Protein AF-A0A0C2WFJ1-F1 (afdb_monomer_lite)

Secondary structure (DSSP, 8-state):
-TTT------HHHHHHS-TT-HHHHHHS-SS-TTSS-TTTEEEEE-TTS-EEEEESS-HHHHHHHHHHHGGGHHHHTT--TTT-S----

Sequence (89 aa):
WLETSRFIVDAYHYTNHKVSDTLCKEWCNPAPLNGSAPNLVIAERDGQGQLYYKRAFNTQACEQLNAWLGGFESILKRMTPGNFDW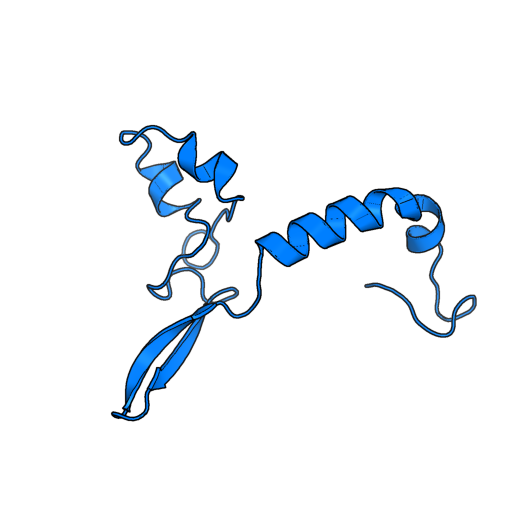FLH

Organism: Amanita muscaria (strain Koide BX008) (NCBI:txid946122)

Structure (mmCIF, N/CA/C/O backbone):
data_AF-A0A0C2WFJ1-F1
#
_entry.id   AF-A0A0C2WFJ1-F1
#
loop_
_atom_site.group_PDB
_atom_site.id
_atom_site.type_symbol
_atom_site.label_atom_id
_atom_site.label_alt_id
_atom_site.label_comp_id
_atom_site.label_asym_id
_atom_site.label_entity_id
_atom_site.label_seq_id
_atom_site.pdbx_PDB_ins_code
_atom_site.Cartn_x
_atom_site.Cartn_y
_atom_site.Cartn_z
_atom_site.occupancy
_atom_site.B_iso_or_equiv
_atom_site.auth_seq_id
_atom_site.auth_comp_id
_atom_site.auth_asym_id
_atom_site.auth_atom_id
_atom_site.pdbx_PDB_model_num
ATOM 1 N N . TRP A 1 1 ? 2.117 -18.376 -0.623 1.00 61.72 1 TRP A N 1
ATOM 2 C CA . TRP A 1 1 ? 2.105 -16.949 -0.244 1.00 61.72 1 TRP A CA 1
ATOM 3 C C . TRP A 1 1 ? 2.873 -16.117 -1.260 1.00 61.72 1 TRP A C 1
ATOM 5 O O . TRP A 1 1 ? 2.276 -15.204 -1.795 1.00 61.72 1 TRP A O 1
ATOM 15 N N . LEU A 1 2 ? 4.117 -16.463 -1.617 1.00 70.12 2 LEU A N 1
ATOM 16 C CA . LEU A 1 2 ? 4.884 -15.756 -2.660 1.00 70.12 2 LEU A CA 1
ATOM 17 C C . LEU A 1 2 ? 4.104 -15.566 -3.979 1.00 70.12 2 LEU A C 1
ATOM 19 O O . LEU A 1 2 ? 4.101 -14.490 -4.546 1.00 70.12 2 LEU A O 1
ATOM 23 N N . GLU A 1 3 ? 3.348 -16.556 -4.442 1.00 70.00 3 GLU A N 1
ATOM 24 C CA . GLU A 1 3 ? 2.588 -16.424 -5.700 1.00 70.00 3 GLU A CA 1
ATOM 25 C C . GLU A 1 3 ? 1.461 -15.374 -5.663 1.00 70.00 3 GLU A C 1
ATOM 27 O O . GLU A 1 3 ? 1.051 -14.866 -6.703 1.00 70.00 3 GLU A O 1
ATOM 32 N N . THR A 1 4 ? 0.957 -15.032 -4.475 1.00 72.00 4 THR A N 1
ATOM 33 C CA . THR A 1 4 ? -0.253 -14.209 -4.291 1.00 72.00 4 THR A CA 1
ATOM 34 C C . THR A 1 4 ? -0.023 -12.957 -3.446 1.00 72.00 4 THR A C 1
ATOM 36 O O . THR A 1 4 ? -0.917 -12.122 -3.318 1.00 72.00 4 THR A O 1
ATOM 39 N N . SER A 1 5 ? 1.146 -12.837 -2.820 1.00 76.44 5 SER A N 1
ATOM 40 C CA . SER A 1 5 ? 1.468 -11.807 -1.835 1.00 76.44 5 SER A CA 1
ATOM 41 C C . SER A 1 5 ? 2.660 -10.992 -2.312 1.00 76.44 5 SER A C 1
ATOM 43 O O . SER A 1 5 ? 3.691 -11.543 -2.678 1.00 76.44 5 SER A O 1
ATOM 45 N N . ARG A 1 6 ? 2.535 -9.667 -2.268 1.00 83.06 6 ARG A N 1
ATOM 46 C CA . ARG A 1 6 ? 3.615 -8.720 -2.569 1.00 83.06 6 ARG A CA 1
ATOM 47 C C . ARG A 1 6 ? 3.908 -7.875 -1.328 1.00 83.06 6 ARG A C 1
ATOM 49 O O . ARG A 1 6 ? 3.008 -7.646 -0.521 1.00 83.06 6 ARG A O 1
ATOM 56 N N . PHE A 1 7 ? 5.149 -7.424 -1.180 1.00 85.69 7 PHE A N 1
ATOM 57 C CA . PHE A 1 7 ? 5.607 -6.592 -0.064 1.00 85.69 7 PHE A CA 1
ATOM 58 C C . PHE A 1 7 ? 5.489 -5.119 -0.432 1.00 85.69 7 PHE A C 1
ATOM 60 O O . PHE A 1 7 ? 6.485 -4.439 -0.642 1.00 85.69 7 PHE A O 1
ATOM 67 N N . ILE A 1 8 ? 4.260 -4.637 -0.574 1.00 85.69 8 ILE A N 1
ATOM 68 C CA . ILE A 1 8 ? 4.025 -3.261 -1.009 1.00 85.69 8 ILE A CA 1
ATOM 69 C C . ILE A 1 8 ? 4.614 -2.284 0.005 1.00 85.69 8 ILE A C 1
ATOM 71 O O . ILE A 1 8 ? 4.305 -2.352 1.192 1.00 85.69 8 ILE A O 1
ATOM 75 N N . VAL A 1 9 ? 5.444 -1.380 -0.498 1.00 86.38 9 VAL A N 1
ATOM 76 C CA . VAL A 1 9 ? 6.039 -0.275 0.255 1.00 86.38 9 VAL A CA 1
ATOM 77 C C . VAL A 1 9 ? 5.572 1.049 -0.331 1.00 86.38 9 VAL A C 1
ATOM 79 O O . VAL A 1 9 ? 4.982 1.094 -1.414 1.00 86.38 9 VAL A O 1
ATOM 82 N N . ASP A 1 10 ? 5.853 2.136 0.373 1.00 86.00 10 ASP A N 1
ATOM 83 C CA . ASP A 1 10 ? 5.576 3.480 -0.100 1.00 86.00 10 ASP A CA 1
ATOM 84 C C . ASP A 1 10 ? 6.467 3.863 -1.309 1.00 86.00 10 ASP A C 1
ATOM 86 O O . ASP A 1 10 ? 7.507 3.255 -1.588 1.00 86.00 10 ASP A O 1
ATOM 90 N N . ALA A 1 11 ? 6.058 4.886 -2.069 1.00 85.81 11 ALA A N 1
ATOM 91 C CA . ALA A 1 11 ? 6.785 5.291 -3.272 1.00 85.81 11 ALA A CA 1
ATOM 92 C C . ALA A 1 11 ? 8.200 5.810 -2.964 1.00 85.81 11 ALA A C 1
ATOM 94 O O . ALA A 1 11 ? 9.110 5.591 -3.764 1.00 85.81 11 ALA A O 1
ATOM 95 N N . TYR A 1 12 ? 8.398 6.459 -1.814 1.00 87.06 12 TYR A N 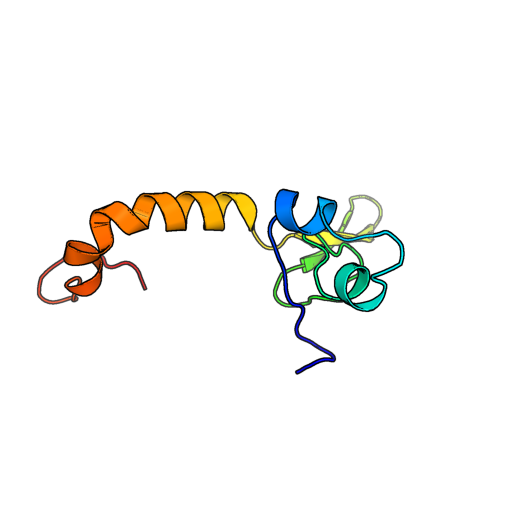1
ATOM 96 C CA . TYR A 1 12 ? 9.701 6.963 -1.395 1.00 87.06 12 TYR A CA 1
ATOM 97 C C . TYR A 1 12 ? 10.659 5.803 -1.094 1.00 87.06 12 TYR A C 1
ATOM 99 O O . TYR A 1 12 ? 11.765 5.766 -1.639 1.00 87.06 12 TYR A O 1
ATOM 107 N N . HIS A 1 13 ? 10.221 4.792 -0.340 1.00 88.31 13 HIS A N 1
ATOM 108 C CA . HIS A 1 13 ? 10.976 3.556 -0.139 1.00 88.31 13 HIS A CA 1
ATOM 109 C C . HIS A 1 13 ? 11.337 2.906 -1.477 1.00 88.31 13 HIS A C 1
ATOM 111 O O . HIS A 1 13 ? 12.503 2.595 -1.717 1.00 88.31 13 HIS A O 1
ATOM 117 N N . TYR A 1 14 ? 10.366 2.755 -2.382 1.00 90.12 14 TYR A N 1
ATOM 118 C CA . TYR A 1 14 ? 1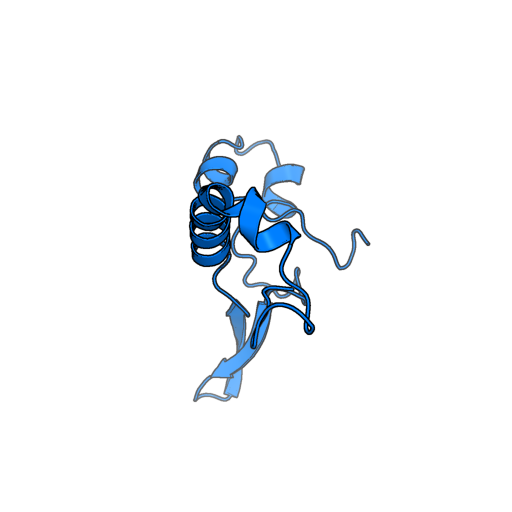0.602 2.115 -3.675 1.00 90.12 14 TYR A CA 1
ATOM 119 C C . TYR A 1 14 ? 11.657 2.843 -4.523 1.00 90.12 14 TYR A C 1
ATOM 121 O O . TYR A 1 14 ? 12.464 2.200 -5.203 1.00 90.12 14 TYR A O 1
ATOM 129 N N . THR A 1 15 ? 11.688 4.181 -4.476 1.00 90.00 15 THR A N 1
ATOM 130 C CA . THR A 1 15 ? 12.697 4.981 -5.191 1.00 90.00 15 THR A CA 1
ATOM 131 C C . THR A 1 15 ? 14.111 4.839 -4.632 1.00 90.00 15 THR A C 1
ATOM 133 O O . THR A 1 15 ? 15.066 5.072 -5.369 1.00 90.00 15 THR A O 1
ATOM 136 N N . ASN A 1 16 ? 14.260 4.400 -3.380 1.00 92.19 16 ASN A N 1
ATOM 137 C CA . ASN A 1 16 ? 15.564 4.178 -2.755 1.00 92.19 16 ASN A CA 1
ATOM 138 C C . ASN A 1 16 ? 16.198 2.828 -3.133 1.00 92.19 16 ASN A C 1
ATOM 140 O O . ASN A 1 16 ? 17.389 2.627 -2.892 1.00 92.19 16 ASN A O 1
ATOM 144 N N . HIS A 1 17 ? 15.444 1.909 -3.746 1.00 91.00 17 HIS A N 1
ATOM 145 C CA . HIS A 1 17 ? 16.017 0.680 -4.293 1.00 91.00 17 HIS A CA 1
ATOM 146 C C . HIS A 1 17 ? 16.917 0.972 -5.491 1.00 91.00 17 HIS A C 1
ATOM 148 O O . HIS A 1 17 ? 16.546 1.709 -6.413 1.00 91.00 17 HIS A O 1
ATOM 154 N N . LYS A 1 18 ? 18.077 0.311 -5.535 1.00 93.69 18 LYS A N 1
ATOM 155 C CA . LYS A 1 18 ? 18.948 0.354 -6.709 1.00 93.69 18 LYS A CA 1
ATOM 156 C C . LYS A 1 18 ? 18.270 -0.362 -7.873 1.00 93.69 18 LYS 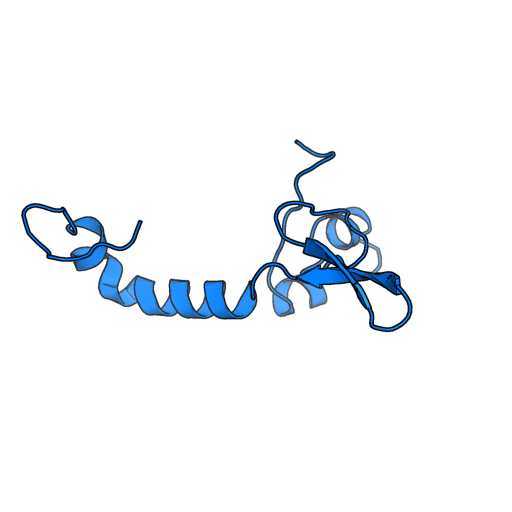A C 1
ATOM 158 O O . LYS A 1 18 ? 17.454 -1.264 -7.703 1.00 93.69 18 LYS A O 1
ATOM 163 N N . VAL A 1 19 ? 18.662 -0.004 -9.094 1.00 88.25 19 VAL A N 1
ATOM 164 C CA . VAL A 1 19 ? 18.189 -0.693 -10.310 1.00 88.25 19 VAL A CA 1
ATOM 165 C C . VAL A 1 19 ? 18.590 -2.176 -10.307 1.00 88.25 19 VAL A C 1
ATOM 167 O O . VAL A 1 19 ? 17.868 -3.003 -10.853 1.00 88.25 19 VAL A O 1
ATOM 170 N N . SER A 1 20 ? 19.699 -2.517 -9.643 1.00 93.81 20 SER A N 1
ATOM 171 C CA . SER A 1 20 ? 20.178 -3.892 -9.461 1.00 93.81 20 SER A CA 1
ATOM 172 C C . SER A 1 20 ? 19.351 -4.728 -8.482 1.00 93.81 20 SER A C 1
ATOM 174 O O . SER A 1 20 ? 19.511 -5.945 -8.461 1.00 93.81 20 SER A O 1
ATOM 176 N N . ASP A 1 21 ? 18.486 -4.111 -7.672 1.00 92.62 21 ASP A N 1
ATOM 177 C CA . ASP A 1 21 ? 17.727 -4.800 -6.624 1.00 92.62 21 ASP A CA 1
ATOM 178 C C . ASP A 1 21 ? 16.480 -5.457 -7.233 1.00 92.62 21 ASP A C 1
ATOM 180 O O . ASP A 1 21 ? 15.347 -5.104 -6.913 1.00 92.62 21 ASP A O 1
ATOM 184 N N . THR A 1 22 ? 16.684 -6.395 -8.161 1.00 90.31 22 THR A N 1
ATOM 185 C CA . THR A 1 22 ? 15.625 -7.014 -8.978 1.00 90.31 22 THR A CA 1
ATOM 186 C C . THR A 1 22 ? 14.516 -7.630 -8.131 1.00 90.31 22 THR A C 1
ATOM 188 O O . THR A 1 22 ? 13.340 -7.439 -8.436 1.00 90.31 22 THR A O 1
ATOM 191 N N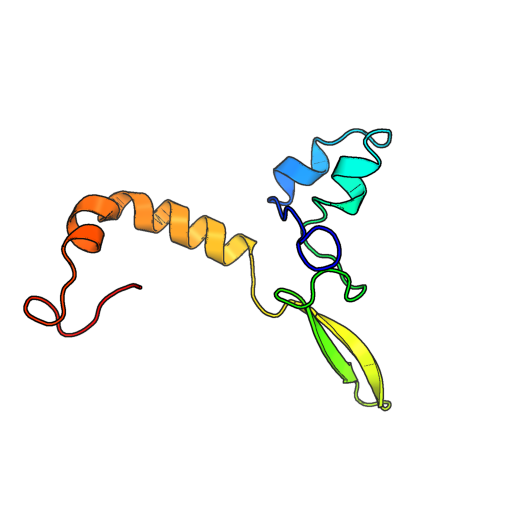 . LEU A 1 23 ? 14.878 -8.281 -7.021 1.00 89.31 23 LEU A N 1
ATOM 192 C CA . LEU A 1 23 ? 13.917 -8.815 -6.061 1.00 89.31 23 LEU A CA 1
ATOM 193 C C . LEU A 1 23 ? 13.070 -7.686 -5.453 1.00 89.31 23 LEU A C 1
ATOM 195 O O . LEU A 1 23 ? 11.848 -7.708 -5.524 1.00 89.31 23 LEU A O 1
ATOM 199 N N . CYS A 1 24 ? 13.683 -6.640 -4.909 1.00 88.56 24 CYS A N 1
ATOM 200 C CA . CYS A 1 24 ? 12.918 -5.535 -4.332 1.00 88.56 24 CYS A CA 1
ATOM 201 C C . CYS A 1 24 ? 12.070 -4.803 -5.386 1.00 88.56 24 CYS A C 1
ATOM 203 O O . CYS A 1 24 ? 10.933 -4.429 -5.115 1.00 88.56 24 CYS A O 1
ATOM 205 N N . LYS A 1 25 ? 12.570 -4.651 -6.616 1.00 87.56 25 LYS A N 1
ATOM 206 C CA . LYS A 1 25 ? 11.806 -4.063 -7.724 1.00 87.56 25 LYS A CA 1
ATOM 207 C C . LYS A 1 25 ? 10.548 -4.861 -8.057 1.00 87.56 25 LYS A C 1
ATOM 209 O O . LYS A 1 25 ? 9.498 -4.267 -8.292 1.00 87.56 25 LYS A O 1
ATOM 214 N N . GLU A 1 26 ? 10.650 -6.185 -8.082 1.00 86.44 26 GLU A N 1
ATOM 215 C CA . GLU A 1 26 ? 9.518 -7.056 -8.391 1.00 86.44 26 GLU A CA 1
ATOM 216 C C . GLU A 1 26 ? 8.516 -7.119 -7.231 1.00 86.44 26 GLU A C 1
ATOM 218 O O . GLU A 1 26 ? 7.306 -7.018 -7.433 1.00 86.44 26 GLU A O 1
ATOM 223 N N . TRP A 1 27 ? 9.016 -7.276 -6.007 1.00 88.56 27 TRP A N 1
ATOM 224 C CA . TRP A 1 27 ? 8.189 -7.615 -4.853 1.00 88.56 27 TRP A CA 1
ATOM 225 C C . TRP A 1 27 ? 7.685 -6.401 -4.075 1.00 88.56 27 TRP A C 1
ATOM 227 O O . TRP A 1 27 ? 6.638 -6.509 -3.436 1.00 88.56 27 TRP A O 1
ATOM 237 N N . CYS A 1 28 ? 8.376 -5.261 -4.169 1.00 89.25 28 CYS A N 1
ATOM 238 C CA . CYS A 1 28 ? 8.050 -4.028 -3.454 1.00 89.25 28 CYS A CA 1
ATOM 239 C C . CYS A 1 28 ? 7.443 -2.938 -4.347 1.00 89.25 28 CYS A C 1
ATOM 241 O O . CYS A 1 28 ? 7.367 -1.783 -3.943 1.00 89.25 28 CYS A O 1
ATOM 243 N N . ASN A 1 29 ? 7.012 -3.253 -5.571 1.00 87.31 29 ASN A N 1
ATOM 244 C CA . ASN A 1 29 ? 6.380 -2.254 -6.433 1.00 87.31 29 ASN A CA 1
ATOM 245 C C . ASN A 1 29 ? 5.117 -1.670 -5.754 1.00 87.31 29 ASN A C 1
ATOM 247 O O . ASN A 1 29 ? 4.183 -2.432 -5.514 1.00 87.31 29 ASN A O 1
ATOM 251 N N . PRO A 1 30 ? 5.031 -0.347 -5.497 1.00 85.00 30 PRO A N 1
ATOM 252 C CA . PRO A 1 30 ? 3.895 0.285 -4.814 1.00 85.00 30 PRO A CA 1
ATOM 253 C C . PRO A 1 30 ? 2.571 0.210 -5.596 1.00 85.00 30 PRO A C 1
ATOM 255 O O . PRO A 1 30 ? 1.494 0.424 -5.031 1.00 85.00 30 PRO A O 1
ATOM 258 N N . ALA A 1 31 ? 2.631 -0.033 -6.909 1.00 84.19 31 ALA A N 1
ATOM 259 C CA . ALA A 1 31 ? 1.475 -0.021 -7.801 1.00 84.19 31 ALA A CA 1
ATOM 260 C C . ALA A 1 31 ? 1.622 -1.045 -8.949 1.00 84.19 31 ALA A C 1
ATOM 262 O O . ALA A 1 31 ? 1.822 -0.665 -10.106 1.00 84.19 31 ALA A O 1
ATOM 263 N N . PRO A 1 32 ? 1.517 -2.356 -8.671 1.00 85.00 32 PRO A N 1
ATOM 264 C CA . PRO A 1 32 ? 1.694 -3.390 -9.686 1.00 85.00 32 PRO A CA 1
ATOM 265 C C . PRO A 1 32 ? 0.460 -3.516 -10.601 1.00 85.00 32 PRO A C 1
ATOM 267 O O . PRO A 1 32 ? -0.441 -4.305 -10.349 1.00 85.00 32 PRO A O 1
ATOM 270 N N . LEU A 1 33 ? 0.407 -2.772 -11.710 1.00 86.69 33 LEU A N 1
ATOM 271 C CA . LEU A 1 33 ? -0.724 -2.787 -12.662 1.00 86.69 33 LEU A CA 1
ATOM 272 C C . LEU A 1 33 ? -0.693 -3.965 -13.659 1.00 86.69 33 LEU A C 1
ATOM 274 O O . LEU A 1 33 ? -1.018 -3.814 -14.832 1.00 86.69 33 LEU A O 1
ATOM 278 N N . ASN A 1 34 ? -0.276 -5.142 -13.200 1.00 85.56 34 ASN A N 1
ATOM 279 C CA . ASN A 1 34 ? -0.130 -6.354 -14.016 1.00 85.56 34 ASN A CA 1
ATOM 280 C C . ASN A 1 34 ? -0.865 -7.572 -13.426 1.00 85.56 34 ASN A C 1
ATOM 282 O O . ASN A 1 34 ? -0.620 -8.699 -13.845 1.00 85.56 34 ASN A O 1
ATOM 286 N N . GLY A 1 35 ? -1.708 -7.365 -12.410 1.00 83.50 35 GLY A N 1
ATOM 287 C CA . GLY A 1 35 ? -2.453 -8.438 -11.744 1.00 83.50 35 GLY A CA 1
ATOM 288 C C . GLY A 1 35 ? -1.636 -9.299 -10.772 1.00 83.50 35 GLY A C 1
ATOM 289 O O . GLY A 1 35 ? -2.191 -10.207 -10.162 1.00 83.50 35 GLY A O 1
ATOM 290 N N . SER A 1 36 ? -0.348 -9.008 -10.559 1.00 83.31 36 SER A N 1
ATOM 291 C CA . SER A 1 36 ? 0.527 -9.789 -9.664 1.00 83.31 36 SER A CA 1
ATOM 292 C C . SER A 1 36 ? 0.231 -9.639 -8.162 1.00 83.31 36 SER A C 1
ATOM 294 O O . SER A 1 36 ? 0.860 -10.316 -7.346 1.00 83.31 36 SER A O 1
ATOM 296 N N . ALA A 1 37 ? -0.700 -8.752 -7.799 1.00 83.75 37 ALA A N 1
ATOM 297 C CA . ALA A 1 37 ? -1.172 -8.516 -6.438 1.00 83.75 37 ALA A CA 1
ATOM 298 C C . ALA A 1 37 ? -2.715 -8.487 -6.415 1.00 83.75 37 ALA A C 1
ATOM 300 O O . ALA A 1 37 ? -3.310 -7.411 -6.310 1.00 83.75 37 ALA A O 1
ATOM 301 N N . PRO A 1 38 ? -3.384 -9.649 -6.522 1.00 82.06 38 PRO A N 1
ATOM 302 C CA . PRO A 1 38 ? -4.838 -9.724 -6.710 1.00 82.06 38 PRO A CA 1
ATOM 303 C C . PRO A 1 38 ? -5.651 -9.132 -5.546 1.00 82.06 38 PRO A C 1
ATOM 305 O O . PRO A 1 38 ? -6.781 -8.704 -5.743 1.00 82.06 38 PRO A O 1
ATOM 308 N N . ASN A 1 39 ? -5.069 -9.036 -4.347 1.00 80.81 39 ASN A N 1
ATOM 309 C CA . ASN A 1 39 ? -5.714 -8.400 -3.189 1.00 80.81 39 ASN A CA 1
ATOM 310 C C . ASN A 1 39 ? -5.691 -6.861 -3.237 1.00 80.81 39 ASN A C 1
ATOM 312 O O . ASN A 1 39 ? -6.360 -6.210 -2.442 1.00 80.81 39 ASN A O 1
ATOM 316 N N . LEU A 1 40 ? -4.887 -6.272 -4.124 1.00 80.75 40 LEU A N 1
ATOM 317 C CA . LEU A 1 40 ? -4.610 -4.831 -4.165 1.00 80.75 40 LEU A CA 1
ATOM 318 C C . LEU A 1 40 ? -4.960 -4.203 -5.514 1.00 80.75 40 LEU A C 1
ATOM 320 O O . LEU A 1 40 ? -4.991 -2.978 -5.649 1.00 80.75 40 LEU A O 1
ATOM 324 N N . VAL A 1 41 ? -5.195 -5.039 -6.521 1.00 88.00 41 VAL A N 1
ATOM 325 C CA . VAL A 1 41 ? -5.387 -4.649 -7.911 1.00 88.00 41 VAL A CA 1
ATOM 326 C C . VAL A 1 41 ? -6.529 -5.472 -8.478 1.00 88.00 41 VAL A C 1
ATOM 328 O O . VAL A 1 41 ? -6.500 -6.699 -8.446 1.00 88.00 41 VAL A O 1
ATOM 331 N N . ILE A 1 42 ? -7.527 -4.780 -9.009 1.00 89.88 42 ILE A N 1
ATOM 332 C CA . ILE A 1 42 ? -8.716 -5.366 -9.617 1.00 89.88 42 ILE A CA 1
ATOM 333 C C . ILE A 1 42 ? -8.648 -5.196 -11.131 1.00 89.88 42 ILE A C 1
ATOM 335 O O . ILE A 1 42 ? -8.217 -4.158 -11.638 1.00 89.88 42 ILE A O 1
ATOM 339 N N . ALA A 1 43 ? -9.052 -6.239 -11.848 1.00 91.38 43 ALA A N 1
ATOM 340 C CA . ALA A 1 43 ? -9.183 -6.199 -13.293 1.00 91.38 43 ALA A CA 1
ATOM 341 C C . ALA A 1 43 ? -10.571 -5.661 -13.661 1.00 91.38 43 ALA A C 1
ATOM 343 O O . ALA A 1 43 ? -11.578 -6.104 -13.110 1.00 91.38 43 ALA A O 1
ATOM 344 N N . GLU A 1 44 ? -10.630 -4.724 -14.596 1.00 93.19 44 GLU A N 1
ATOM 345 C CA . GLU A 1 44 ? -11.869 -4.147 -15.113 1.00 93.19 44 GLU A CA 1
ATOM 346 C C . GLU A 1 44 ? -11.794 -4.053 -16.639 1.00 93.19 44 GLU A C 1
ATOM 348 O O . GLU A 1 44 ? -10.722 -4.186 -17.229 1.00 93.19 44 GLU A O 1
ATOM 353 N N . ARG A 1 45 ? -12.940 -3.872 -17.295 1.00 96.06 45 ARG A N 1
ATOM 354 C CA . ARG A 1 45 ? -13.000 -3.597 -18.730 1.00 96.06 45 ARG A CA 1
ATOM 355 C C . ARG A 1 45 ? -13.231 -2.114 -18.958 1.00 96.06 45 ARG A C 1
ATOM 357 O O . ARG A 1 45 ? -14.086 -1.520 -18.306 1.00 96.06 45 ARG A O 1
ATOM 364 N N . ASP A 1 46 ? -12.472 -1.531 -19.871 1.00 93.75 46 ASP A N 1
ATOM 365 C CA . ASP A 1 46 ? -12.711 -0.164 -20.320 1.00 93.75 46 ASP A CA 1
ATOM 366 C C . ASP A 1 46 ? -13.943 -0.076 -21.245 1.00 93.75 46 ASP A C 1
ATOM 368 O O . ASP A 1 46 ? -14.623 -1.069 -21.522 1.00 93.75 46 ASP A O 1
ATOM 372 N N . GLY A 1 47 ? -14.233 1.127 -21.751 1.00 94.94 47 GLY A N 1
ATOM 373 C CA . GLY A 1 47 ? -15.351 1.358 -22.672 1.00 94.94 47 GLY A CA 1
ATOM 374 C C . GLY A 1 47 ? -15.238 0.631 -24.021 1.00 94.94 47 GLY A C 1
ATOM 375 O O . GLY A 1 47 ? -16.231 0.535 -24.736 1.00 94.94 47 GLY A O 1
ATOM 376 N N . GLN A 1 48 ? -14.059 0.104 -24.368 1.00 95.94 48 GLN A N 1
ATOM 377 C CA . GLN A 1 48 ? -13.814 -0.714 -25.561 1.00 95.94 48 GLN A CA 1
ATOM 378 C C . GLN A 1 48 ? -13.843 -2.220 -25.242 1.00 95.94 48 GLN A C 1
ATOM 380 O O . GLN A 1 48 ? -13.668 -3.054 -26.130 1.00 95.94 48 GLN A O 1
ATOM 385 N N . GLY A 1 49 ? -14.084 -2.587 -23.980 1.00 94.19 49 GLY A N 1
ATOM 386 C CA . GLY A 1 49 ? -14.097 -3.964 -23.509 1.00 94.19 49 GLY A CA 1
ATOM 387 C C . GLY A 1 49 ? -12.708 -4.543 -23.233 1.00 94.19 49 GLY A C 1
ATOM 388 O O . GLY A 1 49 ? -12.623 -5.737 -22.930 1.00 94.19 49 GLY A O 1
ATOM 389 N N . GLN A 1 50 ? -11.633 -3.755 -23.315 1.00 95.38 50 GLN A N 1
ATOM 390 C CA . GLN A 1 50 ? -10.274 -4.223 -23.061 1.00 95.38 50 GLN A CA 1
ATOM 391 C C . GLN A 1 50 ? -10.007 -4.319 -21.558 1.00 95.38 50 GLN A C 1
ATOM 393 O O . GLN A 1 50 ? -10.407 -3.457 -20.777 1.00 95.38 50 GLN A O 1
ATOM 398 N N . LEU A 1 51 ? -9.357 -5.412 -21.148 1.00 93.50 51 LEU A N 1
ATOM 399 C CA . LEU A 1 51 ? -8.998 -5.628 -19.753 1.00 93.50 51 LEU A CA 1
ATOM 400 C C . LEU A 1 51 ? -7.884 -4.659 -19.351 1.00 93.50 51 LEU A C 1
ATOM 402 O O . LEU A 1 51 ? -6.834 -4.620 -19.992 1.00 93.50 51 LEU A O 1
ATOM 406 N N . TYR A 1 52 ? -8.091 -3.943 -18.256 1.00 92.50 52 TYR A N 1
ATOM 407 C CA . TYR A 1 52 ? -7.078 -3.125 -17.614 1.00 92.50 52 TYR A CA 1
ATOM 408 C C . TYR A 1 52 ? -7.090 -3.369 -16.104 1.00 92.50 52 TYR A C 1
ATOM 410 O O . TYR A 1 52 ? -8.084 -3.808 -15.524 1.00 92.50 52 TYR A O 1
ATOM 418 N N . TYR A 1 53 ? -5.957 -3.113 -15.461 1.00 91.31 53 TYR A N 1
ATOM 419 C CA . TYR A 1 53 ? -5.799 -3.292 -14.025 1.00 91.31 53 TYR A CA 1
ATOM 420 C C . TYR A 1 53 ? -5.836 -1.933 -13.333 1.00 91.31 53 TYR A C 1
ATOM 422 O O . TYR A 1 53 ? -5.096 -1.024 -13.711 1.00 91.31 53 TYR A O 1
ATOM 430 N N . LYS A 1 54 ? -6.664 -1.801 -12.294 1.00 89.62 54 LYS A N 1
ATOM 431 C CA . LYS A 1 54 ? -6.721 -0.611 -11.435 1.00 89.62 54 LYS A CA 1
ATOM 432 C C . LYS A 1 54 ? -6.515 -0.985 -9.973 1.00 89.62 54 LYS A C 1
ATOM 434 O O . LYS A 1 54 ? -6.799 -2.104 -9.553 1.00 89.62 54 LYS A O 1
ATOM 439 N N . ARG A 1 55 ? -6.008 -0.044 -9.180 1.00 87.38 55 ARG A N 1
ATOM 440 C CA . ARG A 1 55 ? -5.794 -0.242 -7.738 1.00 87.38 55 ARG A CA 1
ATOM 441 C C . ARG A 1 55 ? -7.145 -0.377 -7.031 1.00 87.38 55 ARG A C 1
ATOM 443 O O . ARG A 1 55 ? -8.047 0.414 -7.290 1.00 87.38 55 ARG A O 1
ATOM 450 N N . ALA A 1 56 ? -7.262 -1.355 -6.138 1.00 87.00 56 ALA A N 1
ATOM 451 C CA . ALA A 1 56 ? -8.462 -1.581 -5.335 1.00 87.00 56 ALA A CA 1
ATOM 452 C C . ALA A 1 56 ? -8.649 -0.493 -4.261 1.00 87.00 56 ALA A C 1
ATOM 454 O O . ALA A 1 56 ? -9.772 -0.115 -3.947 1.00 87.00 56 ALA A O 1
ATOM 455 N N . PHE A 1 57 ? -7.544 0.034 -3.725 1.00 82.88 57 PHE A N 1
ATOM 456 C CA . PHE A 1 57 ? -7.527 1.141 -2.769 1.00 82.88 57 PHE A CA 1
ATOM 457 C C . PHE A 1 57 ? -6.225 1.947 -2.870 1.00 82.88 57 PHE A C 1
ATOM 459 O O . PHE A 1 57 ? -5.251 1.542 -3.513 1.00 82.88 57 PHE A O 1
ATOM 466 N N . ASN A 1 58 ? -6.204 3.120 -2.237 1.00 84.81 58 ASN A N 1
ATOM 467 C CA . ASN A 1 58 ? -5.055 4.016 -2.250 1.00 84.81 58 ASN A CA 1
ATOM 468 C C . ASN A 1 58 ? -4.134 3.755 -1.046 1.00 84.81 58 ASN A C 1
ATOM 470 O O . ASN A 1 58 ? -4.330 4.328 0.020 1.00 84.81 58 ASN A O 1
ATOM 474 N N . THR A 1 59 ? -3.104 2.927 -1.239 1.00 81.31 59 THR A N 1
ATOM 475 C CA . THR A 1 59 ? -2.131 2.558 -0.190 1.00 81.31 59 THR A CA 1
ATOM 476 C C . THR A 1 59 ? -1.459 3.762 0.481 1.00 81.31 59 THR A C 1
ATOM 478 O O . THR A 1 59 ? -1.304 3.760 1.693 1.00 81.31 59 THR A O 1
ATOM 481 N N . GLN A 1 60 ? -1.158 4.828 -0.267 1.00 82.12 60 GLN A N 1
ATOM 482 C CA . GLN A 1 60 ? -0.569 6.060 0.277 1.00 82.12 60 GLN A CA 1
ATOM 483 C C . GLN A 1 60 ? -1.534 6.808 1.200 1.00 82.12 60 GLN A C 1
ATOM 485 O O . GLN A 1 60 ? -1.151 7.272 2.270 1.00 82.12 60 GLN A O 1
ATOM 490 N N . ALA A 1 61 ? -2.808 6.899 0.810 1.00 87.75 61 ALA A N 1
ATOM 491 C CA . ALA A 1 61 ? -3.825 7.491 1.672 1.00 87.75 61 ALA A CA 1
ATOM 492 C C . ALA A 1 61 ? -4.019 6.659 2.950 1.00 87.75 61 ALA A C 1
ATOM 494 O O . ALA A 1 61 ? -4.175 7.228 4.025 1.00 87.75 61 ALA A O 1
ATOM 495 N N . CYS A 1 62 ? -3.955 5.326 2.847 1.00 86.75 62 CYS A N 1
ATOM 496 C CA . CYS A 1 62 ? -4.005 4.436 4.007 1.00 86.75 62 CYS A CA 1
ATOM 497 C C . CYS A 1 62 ? -2.813 4.648 4.949 1.00 86.75 62 CYS A C 1
ATOM 499 O O . CYS A 1 62 ? -3.011 4.743 6.154 1.00 86.75 62 CYS A O 1
ATOM 501 N N . GLU A 1 63 ? -1.591 4.762 4.426 1.00 84.50 63 GLU A N 1
ATOM 502 C CA . GLU A 1 63 ? -0.391 5.035 5.230 1.00 84.50 63 GLU A CA 1
ATOM 503 C C . GLU A 1 63 ? -0.484 6.381 5.957 1.00 84.50 63 GLU A C 1
ATOM 505 O O . GLU A 1 63 ? -0.245 6.444 7.163 1.00 84.50 63 GLU A O 1
ATOM 510 N N . GLN A 1 64 ? -0.896 7.445 5.259 1.00 89.75 64 GLN A N 1
ATOM 511 C CA . GLN A 1 64 ? -1.087 8.766 5.868 1.00 89.75 64 GLN A CA 1
ATOM 512 C C . GLN A 1 64 ? -2.186 8.752 6.938 1.00 89.75 64 GLN A C 1
ATOM 514 O O . GLN A 1 64 ? -2.002 9.324 8.014 1.00 89.75 64 GLN A O 1
ATOM 519 N N . LEU A 1 65 ? -3.304 8.068 6.676 1.00 91.50 65 LEU A N 1
ATOM 520 C CA . LEU A 1 65 ? -4.379 7.897 7.651 1.00 91.50 65 LEU A CA 1
ATOM 521 C C . LEU A 1 65 ? -3.891 7.124 8.882 1.00 91.50 65 LEU A C 1
ATOM 523 O O . LEU A 1 65 ? -4.141 7.556 10.003 1.00 91.50 65 LEU A O 1
ATOM 527 N N . ASN A 1 66 ? -3.153 6.029 8.694 1.00 89.75 66 ASN A N 1
ATOM 528 C CA . ASN A 1 66 ? -2.599 5.235 9.791 1.00 89.75 66 ASN A CA 1
ATOM 529 C C . ASN A 1 66 ? -1.597 6.041 10.630 1.00 89.75 66 ASN A C 1
ATOM 531 O O . ASN A 1 66 ? -1.629 5.968 11.857 1.00 89.75 66 ASN A O 1
ATOM 535 N N . ALA A 1 67 ? -0.747 6.850 9.990 1.00 92.00 67 ALA A N 1
ATOM 536 C CA . ALA A 1 67 ? 0.174 7.744 10.687 1.00 92.00 67 ALA A CA 1
ATOM 537 C C . ALA A 1 67 ? -0.574 8.790 11.528 1.00 92.00 67 ALA A C 1
ATOM 539 O O . ALA A 1 67 ? -0.203 9.044 12.674 1.00 92.00 67 ALA A O 1
ATOM 540 N N . TRP A 1 68 ? -1.660 9.356 10.992 1.00 94.69 68 TRP A N 1
ATOM 541 C CA . TRP A 1 68 ? -2.519 10.286 11.725 1.00 94.69 68 TRP A CA 1
ATOM 542 C C . TRP A 1 68 ? -3.235 9.609 12.906 1.00 94.69 68 TRP A C 1
ATOM 544 O O . TRP A 1 68 ? -3.227 10.134 14.020 1.00 94.69 68 TRP A O 1
ATOM 554 N N . LEU A 1 69 ? -3.789 8.409 12.695 1.00 94.12 69 LEU A N 1
ATOM 555 C CA . LEU A 1 69 ? -4.447 7.611 13.736 1.00 94.12 69 LEU A CA 1
ATOM 556 C C . LEU A 1 69 ? -3.492 7.199 14.864 1.00 94.12 69 LEU A C 1
ATOM 558 O O . LEU A 1 69 ? -3.942 7.016 15.994 1.00 94.12 69 LEU A O 1
ATOM 562 N N . GLY A 1 70 ? -2.185 7.111 14.599 1.00 94.62 70 GLY A N 1
ATOM 563 C CA . GLY A 1 70 ? -1.172 6.808 15.611 1.00 94.62 70 GLY A CA 1
ATOM 564 C C . GLY A 1 70 ? -1.214 7.749 16.822 1.00 94.62 70 GLY A C 1
ATOM 565 O O . GLY A 1 70 ? -1.021 7.304 17.951 1.00 94.62 70 GLY A O 1
ATOM 566 N N . GLY A 1 71 ? -1.571 9.025 16.629 1.00 94.31 71 GLY A N 1
ATOM 567 C CA . GLY A 1 71 ? -1.753 9.980 17.732 1.00 94.31 71 GLY A CA 1
ATOM 568 C C . GLY A 1 71 ? -2.947 9.671 18.649 1.00 94.31 71 GLY A C 1
ATOM 569 O O . GLY A 1 71 ? -3.004 10.153 19.778 1.00 94.31 71 GLY A O 1
ATOM 570 N N . PHE A 1 72 ? -3.880 8.840 18.187 1.00 92.88 72 PHE A N 1
ATOM 571 C CA . PHE A 1 72 ? -5.101 8.446 18.892 1.00 92.88 72 PHE A CA 1
ATOM 572 C C . PHE A 1 72 ? -5.065 6.984 19.355 1.00 92.88 72 PHE A C 1
ATOM 574 O O . PHE A 1 72 ? -6.075 6.453 19.813 1.00 92.88 72 PHE A O 1
ATOM 581 N N . GLU A 1 73 ? -3.913 6.316 19.280 1.00 92.00 73 GLU A N 1
ATOM 582 C CA . GLU A 1 73 ? -3.787 4.883 19.564 1.00 92.00 73 GLU A CA 1
ATOM 583 C C . GLU A 1 73 ? -4.403 4.480 20.922 1.00 92.00 73 GLU A C 1
ATOM 585 O O . GLU A 1 73 ? -5.070 3.450 21.031 1.00 92.00 73 GLU A O 1
ATOM 590 N N . SER A 1 74 ? -4.240 5.314 21.955 1.00 92.31 74 SER A N 1
ATOM 591 C CA . SER A 1 74 ? -4.742 5.046 23.308 1.00 92.31 74 SER A CA 1
ATOM 592 C C . SER A 1 74 ? -6.270 4.959 23.399 1.00 92.31 74 SER A C 1
ATOM 594 O O . SER A 1 74 ? -6.782 4.132 24.158 1.00 92.31 74 SER A O 1
ATOM 596 N N . ILE A 1 75 ? -7.001 5.783 22.638 1.00 91.00 75 ILE A N 1
ATOM 597 C CA . ILE A 1 75 ? -8.467 5.738 22.591 1.00 91.00 75 ILE A CA 1
ATOM 598 C C . ILE A 1 75 ? -8.942 4.649 21.630 1.00 91.00 75 ILE A C 1
ATOM 600 O O . ILE A 1 75 ? -9.848 3.894 21.979 1.00 91.00 75 ILE A O 1
ATOM 604 N N . LEU A 1 76 ? -8.270 4.493 20.484 1.00 91.19 76 LEU A N 1
ATOM 605 C CA . LEU A 1 76 ? -8.605 3.488 19.473 1.00 91.19 76 LEU A CA 1
ATOM 606 C C . LEU A 1 76 ? -8.528 2.061 20.040 1.00 91.19 76 LEU A C 1
ATOM 608 O O . LEU A 1 76 ? -9.452 1.277 19.854 1.00 91.19 76 LEU A O 1
ATOM 612 N N . LYS A 1 77 ? -7.500 1.745 20.842 1.00 88.88 77 LYS A N 1
ATOM 613 C CA . LYS A 1 77 ? -7.353 0.436 21.516 1.00 88.88 77 LYS A CA 1
ATOM 614 C C . LYS A 1 77 ? -8.451 0.115 22.534 1.00 88.88 77 LYS A C 1
ATOM 616 O O . LYS A 1 77 ? -8.548 -1.021 22.991 1.00 88.88 77 LYS A O 1
ATOM 621 N N . ARG A 1 78 ? -9.237 1.109 22.947 1.00 89.25 78 ARG A N 1
ATOM 622 C CA . ARG A 1 78 ? -10.303 0.968 23.950 1.00 89.25 78 ARG A CA 1
ATOM 623 C C . ARG A 1 78 ? -11.695 1.023 23.328 1.00 89.25 78 ARG A C 1
ATOM 625 O O . ARG A 1 78 ? -12.677 0.956 24.072 1.00 89.25 78 ARG A O 1
ATOM 632 N N . MET A 1 79 ? -11.785 1.142 22.001 1.00 91.56 79 MET A N 1
ATOM 633 C CA . MET A 1 79 ? -13.056 1.129 21.294 1.00 91.56 79 MET A CA 1
ATOM 634 C C . MET A 1 79 ? -13.672 -0.265 21.371 1.00 91.56 79 MET A C 1
ATOM 636 O O . MET A 1 79 ? -13.129 -1.239 20.859 1.00 91.56 79 MET A O 1
ATOM 640 N N . THR A 1 80 ? -14.812 -0.358 22.0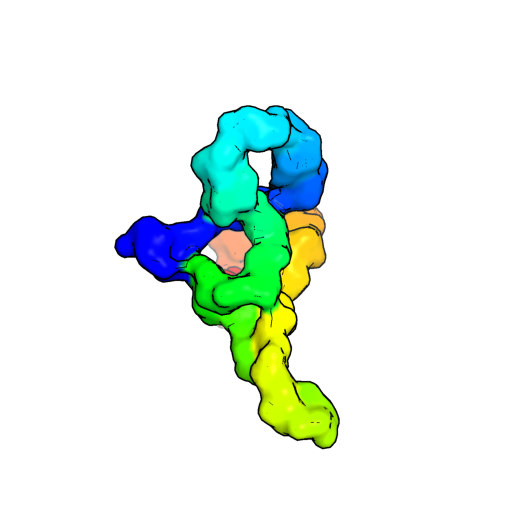43 1.00 88.75 80 THR A N 1
ATOM 641 C CA . THR A 1 80 ? -15.620 -1.572 22.134 1.00 88.75 80 THR A CA 1
ATOM 642 C C . THR A 1 80 ? -17.082 -1.208 21.892 1.00 88.75 80 THR A C 1
ATOM 644 O O . THR A 1 80 ? -17.471 -0.075 22.193 1.00 88.75 80 THR A O 1
ATOM 647 N N . PRO A 1 81 ? -17.922 -2.155 21.434 1.00 87.25 81 PRO A N 1
ATOM 648 C CA . PRO A 1 81 ? -19.350 -1.897 21.231 1.00 87.25 81 PRO A CA 1
ATOM 649 C C . PRO A 1 81 ? -20.095 -1.426 22.491 1.00 87.25 81 PRO A C 1
ATOM 651 O O . PRO A 1 81 ? -21.143 -0.808 22.386 1.00 87.25 81 PRO A O 1
ATOM 654 N N . GLY A 1 82 ? -19.576 -1.724 23.690 1.00 89.56 82 GLY A N 1
ATOM 655 C CA . GLY A 1 82 ? -20.176 -1.283 24.955 1.00 89.56 82 GLY A CA 1
ATOM 656 C C . GLY A 1 82 ? -19.833 0.156 25.353 1.00 89.56 82 GLY A C 1
ATOM 657 O O . GLY A 1 82 ? -20.509 0.716 26.209 1.00 89.56 82 GLY A O 1
ATOM 658 N N . ASN A 1 83 ? -18.794 0.745 24.752 1.00 84.69 83 ASN A N 1
ATOM 659 C CA . ASN A 1 83 ? -18.298 2.079 25.100 1.00 84.69 83 ASN A CA 1
ATOM 660 C C . ASN A 1 83 ? -18.490 3.111 23.973 1.00 84.69 83 ASN A C 1
ATOM 662 O O . ASN A 1 83 ? -18.412 4.306 24.247 1.00 84.69 83 ASN A O 1
ATOM 666 N N . PHE A 1 84 ? -18.695 2.673 22.723 1.00 88.62 84 PHE A N 1
ATOM 667 C CA . PHE A 1 84 ? -18.780 3.545 21.546 1.00 88.62 84 PHE A CA 1
ATOM 668 C C . PHE A 1 84 ? -19.797 3.019 20.524 1.00 88.62 84 PHE A C 1
ATOM 670 O O . PHE A 1 84 ? -19.853 1.817 20.270 1.00 88.62 84 PHE A O 1
ATOM 677 N N . ASP A 1 85 ? -20.525 3.935 19.876 1.00 89.06 85 ASP A N 1
ATOM 678 C CA . ASP A 1 85 ? -21.509 3.624 18.821 1.00 89.06 85 ASP A CA 1
ATOM 679 C C . ASP A 1 85 ? -20.868 3.155 17.500 1.00 89.06 85 ASP A C 1
ATOM 681 O O . ASP A 1 85 ? -21.540 2.619 16.620 1.00 89.06 85 ASP A O 1
ATOM 685 N N . TRP A 1 86 ? -19.560 3.360 17.343 1.00 87.38 86 TRP A N 1
ATOM 686 C CA . TRP A 1 86 ? -18.763 2.883 16.216 1.00 87.38 86 TRP A CA 1
ATOM 687 C C . TRP A 1 86 ? -17.335 2.584 16.680 1.00 87.38 86 TRP A C 1
ATOM 689 O O . TRP A 1 86 ? -16.870 3.148 17.669 1.00 87.38 86 TRP A O 1
ATOM 699 N N . PHE A 1 87 ? -16.633 1.700 15.973 1.00 85.69 87 PHE A N 1
ATOM 700 C CA . PHE A 1 87 ? -15.239 1.350 16.249 1.00 85.69 87 PHE A CA 1
ATOM 701 C C . PHE A 1 87 ? -14.453 1.175 14.946 1.00 85.69 87 PHE A C 1
ATOM 703 O O . PHE A 1 87 ? -15.011 0.804 13.914 1.00 85.69 87 PHE A O 1
ATOM 710 N N . LEU A 1 88 ? -13.154 1.469 15.000 1.00 82.94 88 LEU A N 1
ATOM 711 C CA . LEU A 1 88 ? -12.195 1.157 13.939 1.00 82.94 88 LEU A CA 1
ATOM 712 C C . LEU A 1 88 ? -11.692 -0.278 14.148 1.00 82.94 88 LEU A C 1
ATOM 714 O O . LEU A 1 88 ? -11.295 -0.614 15.264 1.00 82.94 88 LEU A O 1
ATOM 718 N N . HIS A 1 89 ? -11.744 -1.108 13.102 1.00 66.44 89 HIS A N 1
ATOM 719 C CA . HIS A 1 89 ? -11.397 -2.533 13.145 1.00 66.44 89 HIS A CA 1
ATOM 720 C C . HIS A 1 89 ? -10.335 -2.893 12.100 1.00 66.44 89 HIS A C 1
ATOM 722 O O . HIS A 1 89 ? -10.275 -2.194 11.062 1.00 66.44 89 HIS A O 1
#

pLDDT: mean 87.44, std 6.24, range [61.72, 96.06]

Foldseek 3Di:
DQQAAAQADDPVVLVPDDPVPVVCVVRHHNFPFPCSHVVFWDWDADPVRDITIDGPDDVVVVVVVVVVCVVVVVVLVVDDVVPDVDHDD

Radius of gyration: 17.52 Å; chains: 1; bounding box: 42×27×51 Å